Protein AF-A0A382BCD0-F1 (afdb_monomer_lite)

Radius of gyration: 15.99 Å; chains: 1; bounding box: 34×37×46 Å

Foldseek 3Di:
DAEAADDQDVPDPVSVRYDDLVRLLVVLVVLLVVPADADAPVVVVCVPDDDPRYDEAEYEAAFVNCQVRVLVSCVVSVHAYEYAHAQDPPDLLVDPPPVPDPDSVSSPGHGDDPVNVVVSVVVVRYDYDHCYNGVDPVVVD

pLDDT: mean 88.11, std 14.2, range [44.22, 98.88]

Structure (mmCIF, N/CA/C/O backbone):
data_AF-A0A382BCD0-F1
#
_entry.id   AF-A0A382BCD0-F1
#
loop_
_atom_site.group_PDB
_atom_site.id
_atom_site.type_symbol
_atom_site.label_atom_id
_atom_site.label_alt_id
_atom_site.label_comp_id
_atom_site.label_asym_id
_atom_site.label_entity_id
_atom_site.label_seq_id
_atom_site.pdbx_PDB_ins_code
_atom_site.Cartn_x
_atom_site.Cartn_y
_atom_site.Cartn_z
_atom_site.occupancy
_atom_site.B_iso_or_equiv
_atom_site.auth_seq_id
_atom_site.auth_comp_id
_atom_site.auth_asym_id
_atom_site.auth_atom_id
_atom_site.pdbx_PDB_model_num
ATOM 1 N N . MET A 1 1 ? -7.359 -5.510 -0.854 1.00 96.06 1 MET A N 1
ATOM 2 C CA . MET A 1 1 ? -6.041 -5.796 -1.445 1.00 96.06 1 MET A CA 1
ATOM 3 C C . MET A 1 1 ? -5.847 -4.879 -2.640 1.00 96.06 1 MET A C 1
ATOM 5 O O . MET A 1 1 ? -6.775 -4.730 -3.431 1.00 96.06 1 MET A O 1
ATOM 9 N N . TYR A 1 2 ? -4.684 -4.243 -2.715 1.00 98.38 2 TYR A N 1
ATOM 10 C CA . TYR A 1 2 ? -4.258 -3.316 -3.760 1.00 98.38 2 TYR A CA 1
ATOM 11 C C . TYR A 1 2 ? -2.898 -3.756 -4.317 1.00 98.38 2 TYR A C 1
ATOM 13 O O . TYR A 1 2 ? -2.219 -4.588 -3.722 1.00 98.38 2 TYR A O 1
ATOM 21 N N . HIS A 1 3 ? -2.510 -3.220 -5.471 1.00 96.62 3 HIS A N 1
ATOM 22 C CA . HIS A 1 3 ? -1.155 -3.371 -6.016 1.00 96.62 3 HIS A CA 1
ATOM 23 C C . HIS A 1 3 ? -0.591 -1.991 -6.337 1.00 96.62 3 HIS A C 1
ATOM 25 O O . HIS A 1 3 ? 0.365 -1.569 -5.706 1.00 96.62 3 HIS A O 1
ATOM 31 N N . MET A 1 4 ? -1.229 -1.283 -7.276 1.00 97.38 4 MET A N 1
ATOM 32 C CA . MET A 1 4 ? -0.822 0.047 -7.728 1.00 97.38 4 MET A CA 1
ATOM 33 C C . MET A 1 4 ? -1.898 1.095 -7.441 1.00 97.38 4 MET A C 1
ATOM 35 O O . MET A 1 4 ? -3.084 0.866 -7.712 1.00 97.38 4 MET A O 1
ATOM 39 N N . VAL A 1 5 ? -1.475 2.273 -6.982 1.00 98.31 5 VAL A N 1
ATOM 40 C CA . VAL A 1 5 ? -2.318 3.474 -6.837 1.00 98.31 5 VAL A CA 1
ATOM 41 C C . VAL A 1 5 ? -1.928 4.500 -7.900 1.00 98.31 5 VAL A C 1
ATOM 43 O O . VAL A 1 5 ? -1.257 5.497 -7.642 1.00 98.31 5 VAL A O 1
ATOM 46 N N . SER A 1 6 ? -2.347 4.235 -9.135 1.00 97.69 6 SER A N 1
ATOM 47 C CA . SER A 1 6 ? -1.997 5.030 -10.313 1.00 97.69 6 SER A CA 1
ATOM 48 C C . SER A 1 6 ? -3.115 5.045 -11.354 1.00 97.69 6 SER A C 1
ATOM 50 O O . SER A 1 6 ? -4.037 4.226 -11.348 1.00 97.69 6 SER A O 1
ATOM 52 N N . GLU A 1 7 ? -3.061 6.027 -12.254 1.00 97.50 7 GLU A N 1
ATOM 53 C CA . GLU A 1 7 ? -4.051 6.164 -13.319 1.00 97.50 7 GLU A CA 1
ATOM 54 C C . GLU A 1 7 ? -4.062 4.959 -14.264 1.00 97.50 7 GLU A C 1
ATOM 56 O O . GLU A 1 7 ? -3.045 4.312 -14.529 1.00 97.50 7 GLU A O 1
ATOM 61 N N . HIS A 1 8 ? -5.238 4.673 -14.822 1.00 96.12 8 HIS A N 1
ATOM 62 C CA . HIS A 1 8 ? -5.359 3.666 -15.872 1.00 96.12 8 HIS A CA 1
ATOM 63 C C . HIS A 1 8 ? -4.662 4.142 -17.142 1.00 96.12 8 HIS A C 1
ATOM 65 O O . HIS A 1 8 ? -4.821 5.283 -17.570 1.00 96.12 8 HIS A O 1
ATOM 71 N N . ARG A 1 9 ? -3.922 3.240 -17.785 1.00 93.12 9 ARG A N 1
ATOM 72 C CA . ARG A 1 9 ? -3.200 3.521 -19.027 1.00 93.12 9 ARG A CA 1
ATOM 73 C C . ARG A 1 9 ? -3.989 2.980 -20.217 1.00 93.12 9 ARG A C 1
ATOM 75 O O . ARG A 1 9 ? -4.527 1.872 -20.177 1.00 93.12 9 ARG A O 1
ATOM 82 N N . THR A 1 10 ? -4.061 3.743 -21.301 1.00 91.81 10 THR A N 1
ATOM 83 C CA . THR A 1 10 ? -4.748 3.320 -22.529 1.00 91.81 10 THR A CA 1
ATOM 84 C C . THR A 1 10 ? -4.158 2.007 -23.050 1.00 91.81 10 THR A C 1
ATOM 86 O O . THR A 1 10 ? -2.952 1.917 -23.253 1.00 91.81 10 THR A O 1
ATOM 89 N N . LYS A 1 11 ? -5.010 0.996 -23.277 1.00 87.19 11 LYS A N 1
ATOM 90 C CA . LYS A 1 11 ? -4.638 -0.350 -23.768 1.00 87.19 11 LYS A CA 1
ATOM 91 C C . LYS A 1 11 ? -3.681 -1.155 -22.864 1.00 87.19 11 LYS A C 1
ATOM 93 O O . LYS A 1 11 ? -3.216 -2.208 -23.290 1.00 87.19 11 LYS A O 1
ATOM 98 N N . ALA A 1 12 ? -3.427 -0.719 -21.628 1.00 87.69 12 ALA A N 1
ATOM 99 C CA . ALA A 1 12 ? -2.610 -1.473 -20.678 1.00 87.69 12 ALA A CA 1
ATOM 100 C C . ALA A 1 12 ? -3.321 -2.746 -20.209 1.00 87.69 12 ALA A C 1
ATOM 102 O O . ALA A 1 12 ? -4.484 -2.714 -19.785 1.00 87.69 12 ALA A O 1
ATOM 103 N N . ARG A 1 13 ? -2.612 -3.877 -20.260 1.00 86.44 13 ARG A N 1
ATOM 104 C CA . ARG A 1 13 ? -3.169 -5.200 -19.932 1.00 86.44 13 ARG A CA 1
ATOM 105 C C . ARG A 1 13 ? -3.406 -5.356 -18.436 1.00 86.44 13 ARG A C 1
ATOM 107 O O . ARG A 1 13 ? -4.265 -6.136 -18.021 1.00 86.44 13 ARG A O 1
ATOM 114 N N . PHE A 1 14 ? -2.660 -4.607 -17.629 1.00 88.38 14 PHE A N 1
ATOM 115 C CA . PHE A 1 14 ? -2.667 -4.724 -16.177 1.00 88.38 14 PHE A CA 1
ATOM 116 C C . PHE A 1 14 ? -3.391 -3.574 -15.466 1.00 88.38 14 PHE A C 1
ATOM 118 O O . PHE A 1 14 ? -3.215 -3.392 -14.267 1.00 88.38 14 PHE A O 1
ATOM 125 N N . ASN A 1 15 ? -4.293 -2.852 -16.148 1.00 93.06 15 ASN A N 1
ATOM 126 C CA . ASN A 1 15 ? -5.156 -1.854 -15.491 1.00 93.06 15 ASN A CA 1
ATOM 127 C C . ASN A 1 15 ? -5.979 -2.426 -14.328 1.00 93.06 15 ASN A C 1
ATOM 129 O O . ASN A 1 15 ? -6.308 -1.698 -13.401 1.00 93.06 15 ASN A O 1
ATOM 133 N N . LYS A 1 16 ? -6.274 -3.731 -14.336 1.00 92.94 16 LYS A N 1
ATOM 134 C CA . LYS A 1 16 ? -6.945 -4.414 -13.219 1.00 92.94 16 LYS A CA 1
ATOM 135 C C . LYS A 1 16 ? -6.143 -4.423 -11.909 1.00 92.94 16 LYS A C 1
ATOM 137 O O . LYS A 1 16 ? -6.725 -4.671 -10.865 1.00 92.94 16 LYS A O 1
ATOM 142 N N . LEU A 1 17 ? -4.829 -4.198 -11.972 1.00 94.50 17 LEU A N 1
ATOM 143 C CA . LEU A 1 17 ? -3.955 -4.080 -10.802 1.00 94.50 17 LEU A CA 1
ATOM 144 C C . LEU A 1 17 ? -3.836 -2.623 -10.321 1.00 94.50 17 LEU A C 1
ATOM 146 O O . LEU A 1 17 ? -3.179 -2.359 -9.320 1.00 94.50 17 LEU A O 1
ATOM 150 N N . ARG A 1 18 ? -4.461 -1.672 -11.028 1.00 96.88 18 ARG A N 1
ATOM 151 C CA . ARG A 1 18 ? -4.438 -0.248 -10.693 1.00 96.88 18 ARG A CA 1
ATOM 152 C C . ARG A 1 18 ? -5.777 0.204 -10.140 1.00 96.88 18 ARG A C 1
ATOM 154 O O . ARG A 1 18 ? -6.819 0.041 -10.784 1.00 96.88 18 ARG A O 1
ATOM 161 N N . VAL A 1 19 ? -5.726 0.884 -9.007 1.00 98.44 19 VAL A N 1
ATOM 162 C CA . VAL A 1 19 ? -6.794 1.773 -8.557 1.00 98.44 19 VAL A CA 1
ATOM 163 C C . VAL A 1 19 ? -6.375 3.214 -8.838 1.00 98.44 19 VAL A C 1
ATOM 165 O O . VAL A 1 19 ? -5.237 3.597 -8.579 1.00 98.44 19 VAL A O 1
ATOM 168 N N . ARG A 1 20 ? -7.286 4.030 -9.382 1.00 98.44 20 ARG A N 1
ATOM 169 C CA . ARG A 1 20 ? -6.993 5.455 -9.598 1.00 98.44 20 ARG A CA 1
ATOM 170 C C . ARG A 1 20 ? -6.799 6.143 -8.242 1.00 98.44 20 ARG A C 1
ATOM 172 O O . ARG A 1 20 ? -7.612 5.883 -7.352 1.00 98.44 20 ARG A O 1
ATOM 179 N N . PRO A 1 21 ? -5.835 7.068 -8.081 1.00 98.62 21 PRO A N 1
ATOM 180 C CA . PRO A 1 21 ? -5.576 7.740 -6.804 1.00 98.62 21 PRO A CA 1
ATOM 181 C C . PRO A 1 21 ? -6.820 8.362 -6.165 1.00 98.62 21 PRO A C 1
ATOM 183 O O . PRO A 1 21 ? -7.054 8.202 -4.970 1.00 98.62 21 PRO A O 1
ATOM 186 N N . ARG A 1 22 ? -7.679 8.995 -6.974 1.00 98.44 22 ARG A N 1
ATOM 187 C CA . ARG A 1 22 ? -8.954 9.544 -6.495 1.00 98.44 22 ARG A CA 1
ATOM 188 C C . ARG A 1 22 ? -9.878 8.466 -5.922 1.00 98.44 22 ARG A C 1
ATOM 190 O O . ARG A 1 22 ? -10.426 8.654 -4.844 1.00 98.44 22 ARG A O 1
ATOM 197 N N . ALA A 1 23 ? -10.035 7.350 -6.631 1.00 98.69 23 ALA A N 1
ATOM 198 C CA . ALA A 1 23 ? -10.893 6.254 -6.190 1.00 98.69 23 ALA A CA 1
ATOM 199 C C . ALA A 1 23 ? -10.344 5.597 -4.916 1.00 98.69 23 ALA A C 1
ATOM 201 O O . ALA A 1 23 ? -11.112 5.285 -4.013 1.00 98.69 23 ALA A O 1
ATOM 202 N N . PHE A 1 24 ? -9.021 5.446 -4.814 1.00 98.88 24 PHE A N 1
ATOM 203 C CA . PHE A 1 24 ? -8.375 4.967 -3.594 1.00 98.88 24 PHE A CA 1
ATOM 204 C C . PHE A 1 24 ? -8.663 5.900 -2.409 1.00 98.88 24 PHE A C 1
ATOM 206 O O . PHE A 1 24 ? -9.125 5.446 -1.366 1.00 98.88 24 PHE A O 1
ATOM 213 N N . ALA A 1 25 ? -8.482 7.213 -2.580 1.00 98.81 25 ALA A N 1
ATOM 214 C CA . ALA A 1 25 ? -8.792 8.192 -1.540 1.00 98.81 25 ALA A CA 1
ATOM 215 C C . ALA A 1 25 ? -10.266 8.151 -1.105 1.00 98.81 25 ALA A C 1
ATOM 217 O O . ALA A 1 25 ? -10.549 8.175 0.091 1.00 98.81 25 ALA A O 1
ATOM 218 N N . GLU A 1 26 ? -11.198 8.038 -2.056 1.00 98.81 26 GLU A N 1
ATOM 219 C CA . GLU A 1 26 ? -12.631 7.890 -1.776 1.00 98.81 26 GLU A CA 1
ATOM 220 C C . GLU A 1 26 ? -12.925 6.600 -0.985 1.00 98.81 26 GLU A C 1
ATOM 222 O O . GLU A 1 26 ? -13.669 6.644 -0.008 1.00 98.81 26 GLU A O 1
ATOM 227 N N . GLN A 1 27 ? -12.289 5.475 -1.333 1.00 98.81 27 GLN A N 1
ATOM 228 C CA . GLN A 1 27 ? -12.441 4.195 -0.628 1.00 98.81 27 GLN A CA 1
ATOM 229 C C . GLN A 1 27 ? -11.939 4.260 0.820 1.00 98.81 27 GLN A C 1
ATOM 231 O O . GLN A 1 27 ? -12.649 3.847 1.736 1.00 98.81 27 GLN A O 1
ATOM 236 N N . ILE A 1 28 ? -10.728 4.781 1.045 1.00 98.81 28 ILE A N 1
ATOM 237 C CA . ILE A 1 28 ? -10.147 4.844 2.396 1.00 98.81 28 ILE A CA 1
ATOM 238 C C . ILE A 1 28 ? -10.904 5.851 3.267 1.00 98.81 28 ILE A C 1
ATOM 240 O O . ILE A 1 28 ? -11.174 5.576 4.438 1.00 98.81 28 ILE A O 1
ATOM 244 N N . LYS A 1 29 ? -11.310 6.987 2.690 1.00 98.75 29 LYS A N 1
ATOM 245 C CA . LYS A 1 29 ? -12.136 7.974 3.385 1.00 98.75 29 LYS A CA 1
ATOM 246 C C . LYS A 1 29 ? -13.484 7.383 3.798 1.00 98.75 29 LYS A C 1
ATOM 248 O O . LYS A 1 29 ? -13.867 7.541 4.952 1.00 98.75 29 LYS A O 1
ATOM 253 N N . TRP A 1 30 ? -14.158 6.666 2.900 1.00 98.75 30 TRP A N 1
ATOM 254 C CA . TRP A 1 30 ? -15.431 6.017 3.212 1.00 98.75 30 TRP A CA 1
ATOM 255 C C . TRP A 1 30 ? -15.291 5.002 4.354 1.00 98.75 30 TRP A C 1
ATOM 257 O O . TRP A 1 30 ? -16.077 5.033 5.294 1.00 98.75 30 TRP A O 1
ATOM 267 N N . LEU A 1 31 ? -14.244 4.165 4.340 1.00 98.56 31 LEU A N 1
ATOM 268 C CA . LEU A 1 31 ? -13.969 3.230 5.442 1.00 98.56 31 LEU A CA 1
ATOM 269 C C . LEU A 1 31 ? -13.814 3.962 6.784 1.00 98.56 31 LEU A C 1
ATOM 271 O O . LEU A 1 31 ? -14.383 3.540 7.788 1.00 98.56 31 LEU A O 1
ATOM 275 N N . LYS A 1 32 ? -13.087 5.085 6.802 1.00 98.12 32 LYS A N 1
ATOM 276 C CA . LYS A 1 32 ? -12.941 5.916 8.003 1.00 98.12 32 LYS A CA 1
ATOM 277 C C . LYS A 1 32 ? -14.280 6.489 8.475 1.00 98.12 32 LYS A C 1
ATOM 279 O O . LYS A 1 32 ? -14.570 6.441 9.667 1.00 98.12 32 LYS A O 1
ATOM 284 N N . GLU A 1 33 ? -15.077 7.041 7.562 1.00 98.19 33 GLU A N 1
ATOM 285 C CA . GLU A 1 33 ? -16.382 7.651 7.866 1.00 98.19 33 GLU A CA 1
ATOM 286 C C . GLU A 1 33 ? -17.399 6.622 8.380 1.00 98.19 33 GLU A C 1
ATOM 288 O O . GLU A 1 33 ? -18.169 6.919 9.289 1.00 98.19 33 GLU A O 1
ATOM 293 N N . GLU A 1 34 ? -17.331 5.387 7.884 1.00 97.94 34 GLU A N 1
ATOM 294 C CA . GLU A 1 34 ? -18.132 4.250 8.355 1.00 97.94 34 GLU A CA 1
ATOM 295 C C . GLU A 1 34 ? -17.637 3.636 9.673 1.00 97.94 34 GLU A C 1
ATOM 297 O O . GLU A 1 34 ? -18.176 2.624 10.135 1.00 97.94 34 GLU A O 1
ATOM 302 N N . GLY A 1 35 ? -16.610 4.228 10.286 1.00 96.75 35 GLY A N 1
ATOM 303 C CA . GLY A 1 35 ? -16.077 3.809 11.577 1.00 96.75 35 GLY A CA 1
ATOM 304 C C . GLY A 1 35 ? -15.249 2.529 11.519 1.00 96.75 35 GLY A C 1
ATOM 305 O O . GLY A 1 35 ? -15.135 1.850 12.539 1.00 96.75 35 GLY A O 1
ATOM 306 N N . PHE A 1 36 ? -14.678 2.176 10.360 1.00 97.44 36 PHE A N 1
ATOM 307 C CA . PHE A 1 36 ? -13.790 1.024 10.298 1.00 97.44 36 PHE A CA 1
ATOM 308 C C . PHE A 1 36 ? -12.480 1.284 11.043 1.00 97.44 36 PHE A C 1
ATOM 310 O O . PHE A 1 36 ? -11.812 2.303 10.848 1.00 97.44 36 PHE A O 1
ATOM 317 N N . ARG A 1 37 ? -12.064 0.309 11.851 1.00 95.69 37 ARG A N 1
ATOM 318 C CA . ARG A 1 37 ? -10.732 0.272 12.449 1.00 95.69 37 ARG A CA 1
ATOM 319 C C . 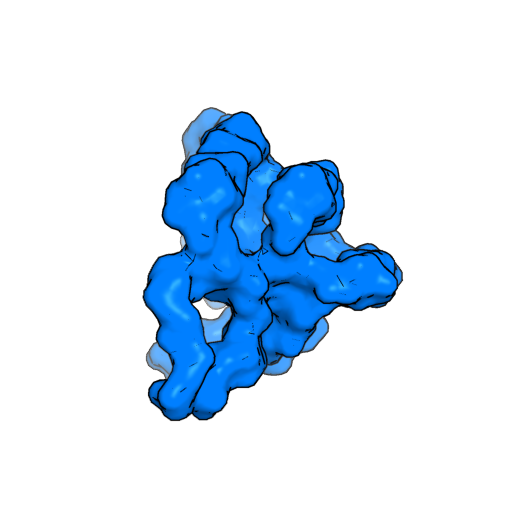ARG A 1 37 ? -9.752 -0.353 11.463 1.00 95.69 37 ARG A C 1
ATOM 321 O O . ARG A 1 37 ? -9.883 -1.524 11.108 1.00 95.69 37 ARG A O 1
ATOM 328 N N . PHE A 1 38 ? -8.740 0.413 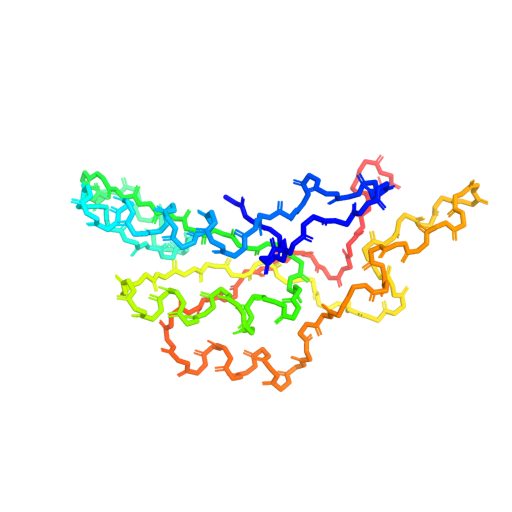11.070 1.00 97.19 38 PHE A N 1
ATOM 329 C CA . PHE A 1 38 ? -7.636 -0.089 10.258 1.00 97.19 38 PHE A CA 1
ATOM 330 C C . PHE A 1 38 ? -6.654 -0.873 11.123 1.00 97.19 38 PHE A C 1
ATOM 332 O O . PHE A 1 38 ? -6.165 -0.367 12.137 1.00 97.19 38 PHE A O 1
ATOM 339 N N . VAL A 1 39 ? -6.357 -2.098 10.709 1.00 95.88 39 VAL A N 1
ATOM 340 C CA . VAL A 1 39 ? -5.410 -2.978 11.395 1.00 95.88 39 VAL A CA 1
ATOM 341 C C . VAL A 1 39 ? -4.393 -3.539 10.418 1.00 95.88 39 VAL A C 1
ATOM 343 O O . VAL A 1 39 ? -4.663 -3.707 9.225 1.00 95.88 39 VAL A O 1
ATOM 346 N N . PHE A 1 40 ? -3.220 -3.843 10.948 1.00 96.44 40 PHE A N 1
ATOM 347 C CA . PHE A 1 40 ? -2.242 -4.669 10.270 1.00 96.44 40 PHE A CA 1
ATOM 348 C C . PHE A 1 40 ? -2.726 -6.117 10.137 1.00 96.44 40 PHE A C 1
ATOM 350 O O . PHE A 1 40 ? -3.552 -6.586 10.920 1.00 96.44 40 PHE A O 1
ATOM 357 N N . ALA A 1 41 ? -2.203 -6.844 9.152 1.00 94.88 41 ALA A N 1
ATOM 358 C CA . ALA A 1 41 ? -2.498 -8.263 8.983 1.00 94.88 41 ALA A CA 1
ATOM 359 C C . ALA A 1 41 ? -2.018 -9.080 10.192 1.00 94.88 41 ALA A C 1
ATOM 361 O O . ALA A 1 41 ? -2.704 -10.013 10.608 1.00 94.88 41 ALA A O 1
ATOM 362 N N . SER A 1 42 ? -0.890 -8.698 10.801 1.00 93.62 42 SER A N 1
ATOM 363 C CA . SER A 1 42 ? -0.390 -9.318 12.038 1.00 93.62 42 SER A CA 1
ATOM 364 C C . SER A 1 42 ? -1.365 -9.204 13.220 1.00 93.62 42 SER A C 1
ATOM 366 O O . SER A 1 42 ? -1.444 -10.119 14.038 1.00 93.62 42 SER A O 1
ATOM 368 N N . GLU A 1 43 ? -2.169 -8.137 13.280 1.00 92.44 43 GLU A N 1
ATOM 369 C CA . GLU A 1 43 ? -3.188 -7.923 14.319 1.00 92.44 43 GLU A CA 1
ATOM 370 C C . GLU A 1 43 ? -4.421 -8.836 14.133 1.00 92.44 43 GLU A C 1
ATOM 372 O O . GLU A 1 43 ? -5.206 -8.989 15.064 1.00 92.44 43 GLU A O 1
ATOM 377 N N . LEU A 1 44 ? -4.604 -9.468 12.964 1.00 89.12 44 LEU A N 1
ATOM 378 C CA . LEU A 1 44 ? -5.736 -10.375 12.704 1.00 89.12 44 LEU A CA 1
ATOM 379 C C . LEU A 1 44 ? -5.553 -11.782 13.286 1.00 89.12 44 LEU A C 1
ATOM 381 O O . LEU A 1 44 ? -6.533 -12.517 13.412 1.00 89.12 44 LEU A O 1
ATOM 385 N N . ALA A 1 45 ? -4.316 -12.173 13.608 1.00 79.50 45 ALA A N 1
ATOM 386 C CA . ALA A 1 45 ? -4.013 -13.489 14.170 1.00 79.50 45 ALA A CA 1
ATOM 387 C C . ALA A 1 45 ? -4.572 -13.665 15.594 1.00 79.50 45 ALA A C 1
ATOM 389 O O . ALA A 1 45 ? -4.768 -14.793 16.051 1.00 79.50 45 ALA A O 1
ATOM 390 N N . ASP A 1 46 ? -4.867 -12.562 16.287 1.00 70.25 46 ASP A N 1
ATOM 391 C CA . ASP A 1 46 ? -5.557 -12.575 17.574 1.00 70.25 46 ASP A CA 1
ATOM 392 C C . ASP A 1 46 ? -7.078 -12.687 17.357 1.00 70.25 46 ASP A C 1
ATOM 394 O O . ASP A 1 46 ? -7.845 -11.727 17.457 1.00 70.25 46 ASP A O 1
ATOM 398 N N . HIS A 1 47 ? -7.517 -13.895 16.991 1.00 63.38 47 HIS A N 1
ATOM 399 C CA . HIS A 1 47 ? -8.900 -14.229 16.627 1.00 63.38 47 HIS A CA 1
ATOM 400 C C . HIS A 1 47 ? -9.941 -14.006 17.747 1.00 63.38 47 HIS A C 1
ATOM 402 O O . HIS A 1 47 ? -11.130 -14.235 17.525 1.00 63.38 47 HIS A O 1
ATOM 408 N N . GLY A 1 48 ? -9.524 -13.596 18.951 1.00 59.16 48 GLY A N 1
ATOM 409 C CA . GLY A 1 48 ? -10.385 -13.518 20.130 1.00 59.16 48 GLY A CA 1
ATOM 410 C C . GLY A 1 48 ? -11.121 -12.194 20.336 1.00 59.16 48 GLY A C 1
ATOM 411 O O . GLY A 1 48 ? -12.087 -12.178 21.097 1.00 59.16 48 GLY A O 1
ATOM 412 N N . ASN A 1 49 ? -10.692 -11.086 19.713 1.00 68.38 49 ASN A N 1
ATOM 413 C CA . ASN A 1 49 ? -11.250 -9.766 20.043 1.00 68.38 49 ASN A CA 1
ATOM 414 C C . ASN A 1 49 ? -11.129 -8.721 18.918 1.00 68.38 49 ASN A C 1
ATOM 416 O O . ASN A 1 49 ? -10.748 -7.570 19.151 1.00 68.38 49 ASN A O 1
ATOM 420 N N . LEU A 1 50 ? -11.432 -9.109 17.677 1.00 78.12 50 LEU A N 1
ATOM 421 C CA . LEU A 1 50 ? -11.565 -8.122 16.608 1.00 78.12 50 LEU A CA 1
ATOM 422 C C . LEU A 1 50 ? -12.848 -7.324 16.839 1.00 78.12 50 LEU A C 1
ATOM 424 O O . LEU A 1 50 ? -13.944 -7.879 16.831 1.00 78.12 50 LEU A O 1
ATOM 428 N N . ALA A 1 51 ? -12.695 -6.019 17.059 1.00 78.62 51 ALA A N 1
ATOM 429 C CA . ALA A 1 51 ? -13.829 -5.114 17.147 1.00 78.62 51 ALA A CA 1
ATOM 430 C C . ALA A 1 51 ? -14.675 -5.198 15.868 1.00 78.62 51 ALA A C 1
ATOM 432 O O . ALA A 1 51 ? -14.143 -5.406 14.767 1.00 78.62 51 ALA A O 1
ATOM 433 N N . ASP A 1 52 ? -15.982 -4.973 16.011 1.00 84.38 52 ASP A N 1
ATOM 434 C CA . ASP A 1 52 ? -16.866 -4.797 14.865 1.00 84.38 52 ASP A CA 1
ATOM 435 C C . ASP A 1 52 ? -16.291 -3.732 13.917 1.00 84.38 52 ASP A C 1
ATOM 437 O O . ASP A 1 52 ? -15.690 -2.748 14.352 1.00 84.38 52 ASP A O 1
ATOM 441 N N . ARG A 1 53 ? -16.474 -3.934 12.605 1.00 92.56 53 ARG A N 1
ATOM 442 C CA . ARG A 1 53 ? -15.943 -3.051 11.547 1.00 92.56 53 ARG A CA 1
ATOM 443 C C . ARG A 1 53 ? -14.413 -2.945 11.550 1.00 92.56 53 ARG A C 1
ATOM 445 O O . ARG A 1 53 ? -13.839 -1.870 11.426 1.00 92.56 53 ARG A O 1
ATOM 452 N N . THR A 1 54 ? -13.719 -4.070 11.628 1.00 94.38 54 THR A N 1
ATOM 453 C CA . THR A 1 54 ? -12.274 -4.113 11.366 1.00 94.38 54 THR A CA 1
ATOM 454 C C . THR A 1 54 ? -11.998 -4.259 9.867 1.00 94.38 54 THR A C 1
ATOM 456 O O . THR A 1 54 ? -12.664 -5.033 9.180 1.00 94.38 54 THR A O 1
ATOM 459 N N . VAL A 1 55 ? -11.007 -3.528 9.348 1.00 96.69 55 VAL A N 1
ATOM 460 C CA . VAL A 1 55 ? -10.513 -3.676 7.972 1.00 96.69 55 VAL A CA 1
ATOM 461 C C . VAL A 1 55 ? -8.991 -3.781 7.948 1.00 96.69 55 VAL A C 1
ATOM 463 O O . VAL A 1 55 ? -8.283 -2.998 8.580 1.00 96.69 55 VAL A O 1
ATOM 466 N N . CYS A 1 56 ? -8.485 -4.741 7.179 1.00 96.56 56 CYS A N 1
ATOM 467 C CA . CYS A 1 56 ? -7.067 -4.875 6.874 1.00 96.56 56 CYS A CA 1
ATOM 468 C C . CYS A 1 56 ? -6.825 -4.463 5.421 1.00 96.56 56 CYS A C 1
ATOM 470 O O . CYS A 1 56 ? -7.435 -5.004 4.492 1.00 96.56 56 CYS A O 1
ATOM 472 N N . LEU A 1 57 ? -5.950 -3.478 5.228 1.00 98.44 57 LEU A N 1
ATOM 473 C CA . LEU A 1 57 ? -5.508 -3.053 3.907 1.00 98.44 57 LEU A CA 1
ATOM 474 C C . LEU A 1 57 ? -4.202 -3.766 3.584 1.00 98.44 57 LEU A C 1
ATOM 476 O O . LEU A 1 57 ? -3.241 -3.675 4.340 1.00 98.44 57 LEU A O 1
ATOM 480 N N . THR A 1 58 ? -4.162 -4.438 2.441 1.00 98.38 58 THR A N 1
ATOM 481 C CA . THR A 1 58 ? -2.951 -5.099 1.955 1.00 98.38 58 THR A CA 1
ATOM 482 C C . THR A 1 58 ? -2.540 -4.522 0.614 1.00 98.38 58 THR A C 1
ATOM 484 O O . THR A 1 58 ? -3.399 -4.212 -0.223 1.00 98.38 58 THR A O 1
ATOM 487 N N . PHE A 1 59 ? -1.235 -4.394 0.428 1.00 98.38 59 PHE A N 1
ATOM 488 C CA . PHE A 1 59 ? -0.593 -4.064 -0.830 1.00 98.38 59 PHE A CA 1
ATOM 489 C C . PHE A 1 59 ? 0.370 -5.176 -1.172 1.00 98.38 59 PHE A C 1
ATOM 491 O O . PHE A 1 59 ? 1.200 -5.536 -0.342 1.00 98.38 59 PHE A O 1
ATOM 498 N N . ASP A 1 60 ? 0.288 -5.659 -2.396 1.00 95.25 60 ASP A N 1
ATOM 499 C CA . ASP A 1 60 ? 1.234 -6.641 -2.889 1.00 95.25 60 ASP A CA 1
ATOM 500 C C . ASP A 1 60 ? 2.264 -5.932 -3.773 1.00 95.25 60 ASP A C 1
ATOM 502 O O . ASP A 1 60 ? 2.080 -4.797 -4.227 1.00 95.25 60 ASP A O 1
ATOM 506 N N . ASP A 1 61 ? 3.381 -6.605 -3.982 1.00 92.25 61 ASP A N 1
ATOM 507 C CA . ASP A 1 61 ? 4.437 -6.279 -4.928 1.00 92.25 61 ASP A CA 1
ATOM 508 C C . ASP A 1 61 ? 5.324 -5.050 -4.677 1.00 92.25 61 ASP A C 1
ATOM 510 O O . ASP A 1 61 ? 6.395 -4.935 -5.268 1.00 92.25 61 ASP A O 1
ATOM 514 N N . GLY A 1 62 ? 4.941 -4.104 -3.825 1.00 93.44 62 GLY A N 1
ATOM 515 C CA . GLY A 1 62 ? 5.802 -2.952 -3.516 1.00 93.44 62 GLY A CA 1
ATOM 516 C C . GLY A 1 62 ? 6.062 -2.025 -4.704 1.00 93.44 62 GLY A C 1
ATOM 517 O O . GLY A 1 62 ? 7.205 -1.637 -4.961 1.00 93.44 62 GLY A O 1
ATOM 518 N N . TYR A 1 63 ? 5.007 -1.646 -5.424 1.00 94.69 63 TYR A N 1
ATOM 519 C CA . TYR A 1 63 ? 5.064 -0.569 -6.412 1.00 94.69 63 TYR A CA 1
ATOM 520 C C . TYR A 1 63 ? 5.403 0.774 -5.750 1.00 94.69 63 TYR A C 1
ATOM 522 O O . TYR A 1 63 ? 4.999 1.051 -4.622 1.00 94.69 63 TYR A O 1
ATOM 530 N N . ALA A 1 64 ? 6.161 1.624 -6.447 1.00 95.44 64 ALA A N 1
ATOM 531 C CA . ALA A 1 64 ? 6.618 2.905 -5.900 1.00 95.44 64 ALA A CA 1
ATOM 532 C C . ALA A 1 64 ? 5.458 3.874 -5.598 1.00 95.44 64 ALA A C 1
ATOM 534 O O . ALA A 1 64 ? 5.584 4.745 -4.734 1.00 95.44 64 ALA A O 1
ATOM 535 N N . ASP A 1 65 ? 4.319 3.710 -6.278 1.00 97.31 65 ASP A N 1
ATOM 536 C CA . ASP A 1 65 ? 3.109 4.492 -6.020 1.00 97.31 65 ASP A CA 1
ATOM 537 C C . ASP A 1 65 ? 2.454 4.169 -4.659 1.00 97.31 65 ASP A C 1
ATOM 539 O O . ASP A 1 65 ? 1.709 5.000 -4.136 1.00 97.31 65 ASP A O 1
ATOM 543 N N . ASN A 1 66 ? 2.839 3.074 -3.992 1.00 97.88 66 ASN A N 1
ATOM 544 C CA . ASN A 1 66 ? 2.463 2.812 -2.599 1.00 97.88 66 ASN A CA 1
ATOM 545 C C . ASN A 1 66 ? 2.999 3.905 -1.660 1.00 97.88 66 ASN A C 1
ATOM 547 O O . ASN A 1 66 ? 2.276 4.382 -0.788 1.00 97.88 66 ASN A O 1
ATOM 551 N N . LEU A 1 67 ? 4.239 4.358 -1.872 1.00 97.44 67 LEU A N 1
ATOM 552 C CA . LEU A 1 67 ? 4.804 5.482 -1.120 1.00 97.44 67 LEU A CA 1
ATOM 553 C C . LEU A 1 67 ? 4.310 6.825 -1.670 1.00 97.44 67 LEU A C 1
ATOM 555 O O . LEU A 1 67 ? 3.899 7.691 -0.907 1.00 97.44 67 LEU A O 1
ATOM 559 N N . ALA A 1 68 ? 4.352 7.013 -2.991 1.00 97.62 68 ALA A N 1
ATOM 560 C CA . ALA A 1 68 ? 4.103 8.327 -3.587 1.00 97.62 68 ALA A CA 1
ATOM 561 C C . ALA A 1 68 ? 2.622 8.750 -3.587 1.00 97.62 68 ALA A C 1
ATOM 563 O O . ALA A 1 68 ? 2.335 9.946 -3.560 1.00 97.62 68 ALA A O 1
ATOM 564 N N . ALA A 1 69 ? 1.686 7.796 -3.642 1.00 98.38 69 ALA A N 1
ATOM 565 C CA . ALA A 1 69 ? 0.254 8.068 -3.768 1.00 98.38 69 ALA A CA 1
ATOM 566 C C . ALA A 1 69 ? -0.585 7.459 -2.637 1.00 98.38 69 ALA A C 1
ATOM 568 O O . ALA A 1 69 ? -1.522 8.110 -2.172 1.00 98.38 69 ALA A O 1
ATOM 569 N N . ALA A 1 70 ? -0.273 6.242 -2.177 1.00 98.44 70 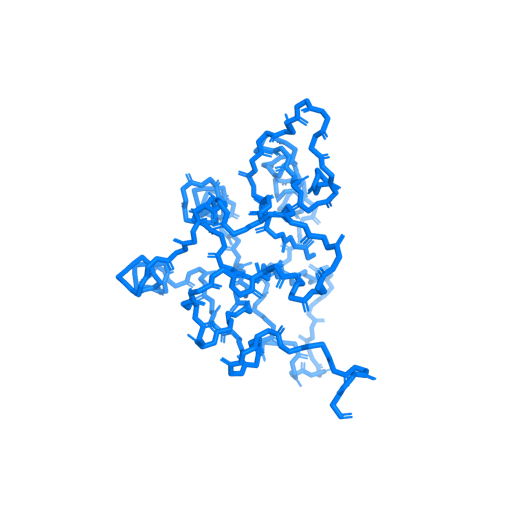ALA A N 1
ATOM 570 C CA . ALA A 1 70 ? -1.078 5.592 -1.143 1.00 98.44 70 ALA A CA 1
ATOM 571 C C . ALA A 1 70 ? -0.781 6.137 0.266 1.00 98.44 70 ALA A C 1
ATOM 573 O O . ALA A 1 70 ? -1.714 6.473 0.996 1.00 98.44 70 ALA A O 1
ATOM 574 N N . ASP A 1 71 ? 0.496 6.273 0.641 1.00 98.38 71 ASP A N 1
ATOM 575 C CA . ASP A 1 71 ? 0.897 6.693 1.993 1.00 98.38 71 ASP A CA 1
ATOM 576 C C . ASP A 1 71 ? 0.289 8.036 2.456 1.00 98.38 71 ASP A C 1
ATOM 578 O O . ASP A 1 71 ? -0.244 8.072 3.568 1.00 98.38 71 ASP A O 1
ATOM 582 N N . PRO A 1 72 ? 0.234 9.109 1.634 1.00 98.38 72 PRO A N 1
ATOM 583 C CA . PRO A 1 72 ? -0.399 10.367 2.047 1.00 98.38 72 PRO A CA 1
ATOM 584 C C . PRO A 1 72 ? -1.896 10.228 2.366 1.00 98.38 72 PRO A C 1
ATOM 586 O O . PRO A 1 72 ? -2.423 10.894 3.257 1.00 98.38 72 PRO A O 1
ATOM 589 N N . VAL A 1 73 ? -2.603 9.344 1.654 1.00 98.75 73 VAL A N 1
ATOM 590 C CA . VAL A 1 73 ? -4.024 9.061 1.913 1.00 98.75 73 VAL A CA 1
ATOM 591 C C . VAL A 1 73 ? -4.183 8.286 3.219 1.00 98.75 73 VAL A C 1
ATOM 593 O O . VAL A 1 73 ? -5.086 8.592 4.003 1.00 98.75 73 VAL A O 1
ATOM 596 N N . LEU A 1 74 ? -3.307 7.306 3.468 1.00 98.62 74 LEU A N 1
ATOM 597 C CA . LEU A 1 74 ? -3.311 6.555 4.722 1.00 98.62 74 LEU A CA 1
ATOM 598 C C . LEU A 1 74 ? -3.048 7.480 5.913 1.00 98.62 74 LEU A C 1
ATOM 600 O O . LEU A 1 74 ? -3.775 7.414 6.902 1.00 98.62 74 LEU A O 1
ATOM 604 N N . GLU A 1 75 ? -2.088 8.397 5.791 1.00 98.31 75 GLU A N 1
ATOM 605 C CA . GLU A 1 75 ? -1.800 9.419 6.798 1.00 98.31 75 GLU A CA 1
ATOM 606 C C . GLU A 1 75 ? -3.018 10.300 7.096 1.00 98.31 75 GLU A C 1
ATOM 608 O O . GLU A 1 75 ? -3.446 10.387 8.248 1.00 98.31 75 GLU A O 1
ATOM 613 N N . ALA A 1 76 ? -3.645 10.877 6.066 1.00 98.31 76 ALA A N 1
ATOM 614 C CA . ALA A 1 76 ? -4.833 11.718 6.231 1.00 98.31 76 ALA A CA 1
ATOM 615 C C . ALA A 1 76 ? -6.009 10.966 6.888 1.00 98.31 76 ALA A C 1
ATOM 617 O O . ALA A 1 76 ? -6.833 11.543 7.613 1.00 98.31 76 ALA A O 1
ATOM 618 N N . CYS A 1 77 ? -6.098 9.656 6.653 1.00 98.44 77 CYS A N 1
ATOM 619 C CA . CYS A 1 77 ? -7.160 8.829 7.204 1.00 98.44 77 CYS A CA 1
ATOM 620 C C . CYS A 1 77 ? -6.820 8.220 8.573 1.00 98.44 77 CYS A C 1
ATOM 622 O O . CYS A 1 77 ? -7.740 7.772 9.252 1.00 98.44 77 CYS A O 1
ATOM 624 N N . GLY A 1 78 ? -5.565 8.270 9.028 1.00 97.81 78 GLY A N 1
ATOM 625 C CA . GLY A 1 78 ? -5.117 7.499 10.193 1.00 97.81 78 GLY A CA 1
ATOM 626 C C . GLY A 1 78 ? -5.201 5.988 9.948 1.00 97.81 78 GLY A C 1
ATOM 627 O O . GLY A 1 78 ? -5.470 5.221 10.871 1.00 97.81 78 GLY A O 1
ATOM 628 N N . ALA A 1 79 ? -5.051 5.574 8.690 1.00 98.44 79 ALA A N 1
ATOM 629 C CA . ALA A 1 79 ? -5.143 4.190 8.263 1.00 98.44 79 ALA A CA 1
ATOM 630 C C . ALA A 1 79 ? -3.779 3.490 8.326 1.00 98.44 79 ALA A C 1
ATOM 632 O O . ALA A 1 79 ? -2.723 4.123 8.289 1.00 98.44 79 ALA A O 1
ATOM 633 N N . LYS A 1 80 ? -3.836 2.161 8.395 1.00 98.00 80 LYS A N 1
ATOM 634 C CA . LYS A 1 80 ? -2.689 1.252 8.381 1.00 98.00 80 LYS A CA 1
ATOM 635 C C . LYS A 1 80 ? -2.760 0.331 7.170 1.00 98.00 80 LYS A C 1
ATOM 637 O O . LYS A 1 80 ? -3.862 0.013 6.716 1.00 98.00 80 LYS A O 1
ATOM 642 N N . ALA A 1 81 ? -1.609 -0.127 6.689 1.00 98.44 81 ALA A N 1
ATOM 643 C CA . ALA A 1 81 ? -1.527 -1.101 5.609 1.00 98.44 81 ALA A CA 1
ATOM 644 C C . ALA A 1 81 ? -0.377 -2.104 5.787 1.00 98.44 81 ALA A C 1
ATOM 646 O O . ALA A 1 81 ? 0.686 -1.780 6.305 1.00 98.44 81 ALA A O 1
ATOM 647 N N . THR A 1 82 ? -0.579 -3.324 5.305 1.00 98.44 82 THR A N 1
ATOM 648 C CA . THR A 1 82 ? 0.454 -4.362 5.223 1.00 98.44 82 THR A CA 1
ATOM 649 C C . THR A 1 82 ? 0.982 -4.436 3.798 1.00 98.44 82 THR A C 1
ATOM 651 O O . THR A 1 82 ? 0.205 -4.623 2.861 1.00 98.44 82 THR A O 1
ATOM 654 N N . LEU A 1 83 ? 2.296 -4.307 3.624 1.00 98.00 83 LEU A N 1
ATOM 655 C CA . LEU A 1 83 ? 2.977 -4.487 2.347 1.00 98.00 83 LEU A CA 1
ATOM 656 C C . LEU A 1 83 ? 3.570 -5.898 2.258 1.00 98.00 83 LEU A C 1
ATOM 658 O O . LEU A 1 83 ? 4.542 -6.203 2.945 1.00 98.00 83 LEU A O 1
ATOM 662 N N . TYR A 1 84 ? 3.027 -6.735 1.377 1.00 96.75 84 TYR A N 1
ATOM 663 C CA . TYR A 1 84 ? 3.608 -8.020 1.008 1.00 96.75 84 TYR A CA 1
ATOM 664 C C . TYR A 1 84 ? 4.658 -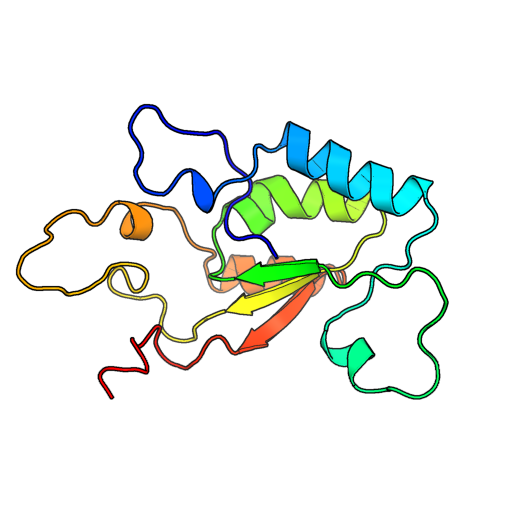7.821 -0.084 1.00 96.75 84 TYR A C 1
ATOM 666 O O . TYR A 1 84 ? 4.341 -7.594 -1.251 1.00 96.75 84 TYR A O 1
ATOM 674 N N . LEU A 1 85 ? 5.927 -7.907 0.311 1.00 93.44 85 LEU A N 1
ATOM 675 C CA . LEU A 1 85 ? 7.071 -7.616 -0.548 1.00 93.44 85 LEU A CA 1
ATOM 676 C C . LEU A 1 85 ? 7.843 -8.903 -0.877 1.00 93.44 85 LEU A C 1
ATOM 678 O O . LEU A 1 85 ? 8.196 -9.638 0.052 1.00 93.44 85 LEU A O 1
ATOM 682 N N . PRO A 1 86 ? 8.139 -9.195 -2.157 1.00 89.56 86 PRO A N 1
ATOM 683 C CA . PRO A 1 86 ? 9.122 -10.217 -2.481 1.00 89.56 86 PRO A CA 1
ATOM 684 C C . PRO A 1 86 ? 10.528 -9.727 -2.140 1.00 89.56 86 PRO A C 1
ATOM 686 O O . PRO A 1 86 ? 10.841 -8.543 -2.297 1.00 89.56 86 PRO A O 1
ATOM 689 N N . GLU A 1 87 ? 11.381 -10.638 -1.686 1.00 85.69 87 GLU A N 1
ATOM 690 C CA . GLU A 1 87 ? 12.760 -10.305 -1.317 1.00 85.69 87 GLU A CA 1
ATOM 691 C C . GLU A 1 87 ? 13.580 -9.895 -2.551 1.00 85.69 87 GLU A C 1
ATOM 693 O O . GLU A 1 87 ? 14.077 -8.767 -2.629 1.00 85.69 87 GLU A O 1
ATOM 698 N N . ASP A 1 88 ? 13.658 -10.785 -3.544 1.00 82.81 88 ASP A N 1
ATOM 699 C CA . ASP A 1 88 ? 14.319 -10.528 -4.815 1.00 82.81 88 ASP A CA 1
ATOM 700 C C . ASP A 1 88 ? 13.422 -9.686 -5.722 1.00 82.81 88 ASP A C 1
ATOM 702 O O . ASP A 1 88 ? 12.463 -10.162 -6.339 1.00 82.81 88 ASP A O 1
ATOM 706 N N . ARG A 1 89 ? 13.774 -8.403 -5.802 1.00 78.94 89 ARG A N 1
ATOM 707 C CA . ARG A 1 89 ? 13.138 -7.423 -6.686 1.00 78.94 89 ARG A CA 1
ATOM 708 C C . ARG A 1 89 ? 13.981 -7.091 -7.915 1.00 78.94 89 ARG A C 1
ATOM 710 O O . ARG A 1 89 ? 13.704 -6.108 -8.605 1.00 78.94 89 ARG A O 1
ATOM 717 N N . THR A 1 90 ? 15.003 -7.888 -8.214 1.00 67.81 90 THR A N 1
ATOM 718 C CA . THR A 1 90 ? 15.854 -7.695 -9.390 1.00 67.81 90 THR A CA 1
ATOM 719 C C . THR A 1 90 ? 15.230 -8.324 -10.648 1.00 67.81 90 THR A C 1
ATOM 721 O O . THR A 1 90 ? 14.358 -9.187 -10.581 1.00 67.81 90 THR A O 1
ATOM 724 N N . GLY A 1 91 ? 15.621 -7.852 -11.838 1.00 59.16 91 GLY A N 1
ATOM 725 C CA . GLY A 1 91 ? 15.350 -8.564 -13.097 1.00 59.16 91 GLY A CA 1
ATOM 726 C C . GLY A 1 91 ? 13.888 -8.662 -13.557 1.00 59.16 91 GLY A C 1
ATOM 727 O O . GLY A 1 91 ? 13.550 -9.622 -14.248 1.00 59.16 91 GLY A O 1
ATOM 728 N N . GLY A 1 92 ? 13.028 -7.703 -13.196 1.00 59.19 92 GLY A N 1
ATOM 729 C CA . GLY A 1 92 ? 11.654 -7.646 -13.711 1.00 59.19 92 GLY A CA 1
ATOM 730 C C . GLY A 1 92 ? 10.732 -8.727 -13.144 1.00 59.19 92 GLY A C 1
ATOM 731 O O . GLY A 1 92 ? 9.818 -9.161 -13.822 1.00 59.19 92 GLY A O 1
ATOM 732 N N . TRP A 1 93 ? 10.951 -9.153 -11.901 1.00 63.97 93 TRP A N 1
ATOM 733 C CA . TRP A 1 93 ? 10.281 -10.262 -11.199 1.00 63.97 93 TRP A CA 1
ATOM 734 C C . TRP A 1 93 ? 8.735 -10.339 -11.293 1.00 63.97 93 TRP A C 1
ATOM 736 O O . TRP A 1 93 ? 8.156 -11.404 -11.089 1.00 63.97 93 TRP A O 1
ATOM 746 N N . SER A 1 94 ? 8.052 -9.242 -11.631 1.00 59.81 94 SER A N 1
ATOM 747 C CA . SER A 1 94 ? 6.603 -9.204 -11.881 1.00 59.81 94 SER A CA 1
ATOM 748 C C . SER A 1 94 ? 6.204 -9.773 -13.260 1.00 59.81 94 SER A C 1
ATOM 750 O O . SER A 1 94 ? 5.029 -10.043 -13.536 1.00 59.81 94 SER A O 1
ATOM 752 N N . SER A 1 95 ? 7.169 -10.000 -14.153 1.00 55.50 95 SER A N 1
ATOM 753 C CA . SER A 1 95 ? 6.923 -10.566 -15.467 1.00 55.50 95 SER A CA 1
ATOM 754 C C . SER A 1 95 ? 7.025 -12.082 -15.469 1.00 55.50 95 SER A C 1
ATOM 756 O O . SER A 1 95 ? 7.953 -12.727 -14.978 1.00 55.50 95 SER A O 1
ATOM 758 N N . LYS A 1 96 ? 6.017 -12.693 -16.086 1.00 54.25 96 LYS A N 1
ATOM 759 C CA . LYS A 1 96 ? 6.094 -14.093 -16.469 1.00 54.25 96 LYS A CA 1
ATOM 760 C C . LYS A 1 96 ? 7.270 -14.235 -17.433 1.00 54.25 96 LYS A C 1
ATOM 762 O O . LYS A 1 96 ? 7.130 -13.849 -18.589 1.00 54.25 96 LYS A O 1
ATOM 767 N N . LYS A 1 97 ? 8.342 -14.926 -17.040 1.00 50.06 97 LYS A N 1
ATOM 768 C CA . LYS A 1 97 ? 9.265 -15.558 -18.001 1.00 50.06 97 LYS A CA 1
ATOM 769 C C . LYS A 1 97 ? 8.567 -16.732 -18.707 1.00 50.06 97 LYS A C 1
ATOM 771 O O . LYS A 1 97 ? 8.999 -17.876 -18.636 1.00 50.06 97 LYS A O 1
ATOM 776 N N . LYS A 1 98 ? 7.437 -16.480 -19.375 1.00 47.12 98 LYS A N 1
ATOM 777 C CA . LYS A 1 98 ? 6.926 -17.389 -20.402 1.00 47.12 98 LYS A CA 1
ATOM 778 C C . LYS A 1 98 ? 7.671 -17.029 -21.678 1.00 47.12 98 LYS A C 1
ATOM 780 O O . LYS A 1 98 ? 7.505 -15.921 -22.171 1.00 47.12 98 LYS A O 1
ATOM 785 N N . ALA A 1 99 ? 8.429 -17.975 -22.227 1.00 49.22 99 ALA A N 1
ATOM 786 C CA . ALA A 1 99 ? 9.248 -17.833 -23.439 1.00 49.22 99 ALA A CA 1
ATOM 787 C C . ALA A 1 99 ? 8.529 -17.258 -24.687 1.00 49.22 99 ALA A C 1
ATOM 789 O O . ALA A 1 99 ? 9.184 -16.950 -25.676 1.00 49.22 99 ALA A O 1
ATOM 790 N N . HIS A 1 100 ? 7.200 -17.090 -24.655 1.00 44.22 100 HIS A N 1
ATOM 791 C CA . HIS A 1 100 ? 6.380 -16.594 -25.765 1.00 44.22 100 HIS A CA 1
ATOM 792 C C . HIS A 1 100 ? 5.650 -15.263 -25.485 1.00 44.22 100 HIS A C 1
ATOM 794 O O . HIS A 1 100 ? 4.827 -14.840 -26.295 1.00 44.22 100 HIS A O 1
ATOM 800 N N . HIS A 1 101 ? 5.920 -14.585 -24.363 1.00 45.88 101 HIS A N 1
ATOM 801 C CA . HIS A 1 101 ? 5.365 -13.258 -24.073 1.00 45.88 101 HIS A CA 1
ATOM 802 C C . HIS A 1 101 ? 6.493 -12.271 -23.763 1.00 45.88 101 HIS A C 1
ATOM 804 O O . HIS A 1 101 ? 6.998 -12.238 -22.650 1.00 45.88 101 HIS A O 1
ATOM 810 N N . ALA A 1 102 ? 6.866 -11.472 -24.763 1.00 46.09 102 ALA A N 1
ATOM 811 C CA . ALA A 1 102 ? 7.935 -10.474 -24.683 1.00 46.09 102 ALA A CA 1
ATOM 812 C C . ALA A 1 102 ? 7.551 -9.182 -23.927 1.00 46.09 102 ALA A C 1
ATOM 814 O O . ALA A 1 102 ? 8.375 -8.280 -23.817 1.00 46.09 102 ALA A O 1
ATOM 815 N N . ASP A 1 103 ? 6.314 -9.062 -23.434 1.00 54.88 103 ASP A N 1
ATOM 816 C CA . ASP A 1 103 ? 5.837 -7.823 -22.813 1.00 54.88 103 ASP A CA 1
ATOM 817 C C . ASP A 1 103 ? 6.128 -7.786 -21.313 1.00 54.88 103 ASP A C 1
ATOM 819 O O . ASP A 1 103 ? 5.410 -8.372 -20.497 1.00 54.88 103 ASP A O 1
ATOM 823 N N . ASP A 1 104 ? 7.152 -7.011 -20.976 1.00 70.94 104 ASP A N 1
ATOM 824 C CA . ASP A 1 104 ? 7.623 -6.708 -19.626 1.00 70.94 104 ASP A CA 1
ATOM 825 C C . ASP A 1 104 ? 6.845 -5.523 -18.998 1.00 70.94 104 ASP A C 1
ATOM 827 O O . ASP A 1 104 ? 7.397 -4.739 -18.231 1.00 70.94 104 ASP A O 1
ATOM 831 N N . GLU A 1 105 ? 5.551 -5.349 -19.335 1.00 78.44 105 GLU A N 1
ATOM 832 C CA . GLU A 1 105 ? 4.740 -4.167 -18.950 1.00 78.44 105 GLU A CA 1
ATOM 833 C C . GLU A 1 105 ? 4.833 -3.872 -17.444 1.00 78.44 105 GLU A C 1
ATOM 835 O O . GLU A 1 105 ? 5.009 -2.722 -17.054 1.00 78.44 105 GLU A O 1
ATOM 840 N N . LEU A 1 106 ? 4.776 -4.909 -16.602 1.00 81.75 106 LEU A N 1
ATOM 841 C CA . LEU A 1 106 ? 4.880 -4.771 -15.147 1.00 81.75 106 LEU A CA 1
ATOM 842 C C . LEU A 1 106 ? 6.313 -4.598 -14.625 1.00 81.75 106 LEU A C 1
ATOM 844 O O . LEU A 1 106 ? 6.498 -4.056 -13.531 1.00 81.75 106 LEU A O 1
ATOM 848 N N . ALA A 1 107 ? 7.323 -5.050 -15.369 1.00 78.19 107 ALA A N 1
ATOM 849 C CA . ALA A 1 107 ? 8.722 -4.832 -15.009 1.00 78.19 107 ALA A CA 1
ATOM 850 C C . ALA A 1 107 ? 9.140 -3.373 -15.212 1.00 78.19 107 ALA A C 1
ATOM 852 O O . ALA A 1 107 ? 10.016 -2.884 -14.506 1.00 78.19 107 ALA A O 1
ATOM 853 N N . LEU A 1 108 ? 8.478 -2.670 -16.135 1.00 81.56 108 LEU A N 1
ATOM 854 C CA . LEU A 1 108 ? 8.669 -1.235 -16.349 1.00 81.56 108 LEU A CA 1
ATOM 855 C C . LEU A 1 108 ? 8.011 -0.371 -15.266 1.00 81.56 108 LEU A C 1
ATOM 857 O O . LEU A 1 108 ? 8.305 0.820 -15.176 1.00 81.56 108 LEU A O 1
ATOM 861 N N . GLU A 1 109 ? 7.112 -0.934 -14.459 1.00 87.75 109 GLU A N 1
ATOM 862 C CA . GLU A 1 109 ? 6.480 -0.187 -13.377 1.00 87.75 109 GLU A CA 1
ATOM 863 C C . GLU A 1 109 ? 7.478 0.021 -12.229 1.00 87.75 109 GLU A C 1
ATOM 865 O O . GLU A 1 109 ? 7.997 -0.971 -11.697 1.00 87.75 109 GLU A O 1
ATOM 870 N N . PRO A 1 110 ? 7.720 1.274 -11.800 1.00 90.75 110 PRO A N 1
ATOM 871 C CA . PRO A 1 110 ? 8.647 1.564 -10.716 1.00 90.75 110 PRO A CA 1
ATOM 872 C C . PRO A 1 110 ? 8.275 0.809 -9.439 1.00 90.75 110 PRO A C 1
ATOM 874 O O . PRO A 1 110 ? 7.112 0.777 -9.027 1.00 90.75 110 PRO A O 1
ATOM 877 N N . LYS A 1 111 ? 9.276 0.204 -8.803 1.00 90.25 111 LYS A N 1
ATOM 878 C CA . LYS A 1 111 ? 9.150 -0.489 -7.518 1.00 90.25 111 LYS A CA 1
ATOM 879 C C . LYS A 1 111 ? 9.839 0.319 -6.431 1.00 90.25 111 LYS A C 1
ATOM 881 O O . LYS A 1 111 ? 10.733 1.112 -6.723 1.00 90.25 111 LYS A O 1
ATOM 886 N N . LEU A 1 112 ? 9.425 0.107 -5.188 1.00 93.38 112 LEU A N 1
ATOM 887 C CA . LEU A 1 112 ? 10.099 0.686 -4.036 1.00 93.38 112 LEU A CA 1
ATOM 888 C C . LEU A 1 112 ? 11.547 0.191 -3.984 1.00 93.38 112 LEU A C 1
ATOM 890 O O . LEU A 1 112 ? 11.803 -1.010 -4.105 1.00 93.38 112 LEU A O 1
ATOM 894 N N . THR A 1 113 ? 12.482 1.111 -3.766 1.00 93.44 113 THR A N 1
ATOM 895 C CA . THR A 1 113 ? 13.861 0.787 -3.380 1.00 93.44 113 THR A CA 1
ATOM 896 C C . THR A 1 113 ? 13.924 0.383 -1.906 1.00 93.44 113 THR A C 1
ATOM 898 O O . THR A 1 113 ? 13.001 0.651 -1.140 1.00 93.44 113 THR A O 1
ATOM 901 N N . ASP A 1 114 ? 15.022 -0.230 -1.467 1.00 93.44 114 ASP A N 1
ATOM 902 C CA . ASP A 1 114 ? 15.230 -0.562 -0.046 1.00 93.44 114 ASP A CA 1
ATOM 903 C C . ASP A 1 114 ? 15.175 0.666 0.859 1.00 93.44 114 ASP A C 1
ATOM 905 O O . ASP A 1 114 ? 14.663 0.602 1.974 1.00 93.44 114 ASP A O 1
ATOM 909 N N . GLU A 1 115 ? 15.689 1.795 0.377 1.00 95.38 115 GLU A N 1
ATOM 910 C CA . GLU A 1 115 ? 15.616 3.065 1.089 1.00 95.38 115 GLU A CA 1
ATOM 911 C C . GLU A 1 115 ? 14.162 3.520 1.238 1.00 95.38 115 GLU A C 1
ATOM 913 O O . GLU A 1 115 ? 13.728 3.812 2.348 1.00 95.38 115 GLU A O 1
ATOM 918 N N . GLN A 1 116 ? 13.376 3.474 0.159 1.00 95.88 116 GLN A N 1
ATOM 919 C CA . GLN A 1 116 ? 11.954 3.819 0.201 1.00 95.88 116 GLN A CA 1
ATOM 920 C C . GLN A 1 116 ? 11.142 2.861 1.081 1.00 95.88 116 GLN A C 1
ATOM 922 O O . GLN A 1 116 ? 10.228 3.301 1.775 1.00 95.88 116 GLN A O 1
ATOM 927 N N . VAL A 1 117 ? 11.490 1.569 1.108 1.00 95.94 117 VAL A N 1
ATOM 928 C CA . VAL A 1 117 ? 10.899 0.602 2.046 1.00 95.94 117 VAL A CA 1
ATOM 929 C C . VAL A 1 117 ? 11.236 0.984 3.490 1.00 95.94 117 VAL A C 1
ATOM 931 O O . VAL A 1 117 ? 10.360 0.990 4.346 1.00 95.94 117 VAL A O 1
ATOM 934 N N . ARG A 1 118 ? 12.477 1.376 3.794 1.00 96.00 118 ARG A N 1
ATOM 935 C CA . ARG A 1 118 ? 12.818 1.861 5.143 1.00 96.00 118 ARG A CA 1
ATOM 936 C C . ARG A 1 118 ? 12.043 3.131 5.498 1.00 96.00 118 ARG A C 1
ATOM 938 O O . ARG A 1 118 ? 11.551 3.236 6.618 1.00 96.00 118 ARG A O 1
ATOM 945 N N . THR A 1 119 ? 11.892 4.061 4.554 1.00 95.06 119 THR A N 1
ATOM 946 C CA . THR A 1 119 ? 11.104 5.288 4.741 1.00 95.06 119 THR A CA 1
ATOM 947 C C . THR A 1 119 ? 9.645 4.982 5.061 1.00 95.06 119 THR A C 1
ATOM 949 O O . THR A 1 119 ? 9.110 5.533 6.020 1.00 95.06 119 THR A O 1
ATOM 952 N N . ILE A 1 120 ? 9.008 4.093 4.292 1.00 94.69 120 ILE A N 1
ATOM 953 C CA . ILE A 1 120 ? 7.585 3.795 4.469 1.00 94.69 120 ILE A CA 1
ATOM 954 C C . ILE A 1 120 ? 7.315 3.064 5.791 1.00 94.69 120 ILE A C 1
ATOM 956 O O . ILE A 1 120 ? 6.281 3.277 6.406 1.00 94.69 120 ILE A O 1
ATOM 960 N N . LEU A 1 121 ? 8.259 2.260 6.287 1.00 96.50 121 LEU A N 1
ATOM 961 C CA . LEU A 1 121 ? 8.116 1.578 7.579 1.00 96.50 121 LEU A CA 1
ATOM 962 C C . LEU A 1 121 ? 8.366 2.502 8.770 1.00 96.50 121 LEU A C 1
ATOM 964 O O . LEU A 1 121 ? 7.729 2.356 9.812 1.00 96.50 121 LEU A O 1
ATOM 968 N N . ALA A 1 122 ? 9.264 3.478 8.623 1.00 96.12 122 ALA A N 1
ATOM 969 C CA . ALA A 1 122 ? 9.600 4.412 9.694 1.00 96.12 122 ALA A CA 1
ATOM 970 C C . ALA A 1 122 ? 8.409 5.282 10.139 1.00 96.12 122 ALA A C 1
ATOM 972 O O . ALA A 1 122 ? 8.428 5.816 11.246 1.00 96.12 122 ALA A O 1
ATOM 973 N N . ASN A 1 123 ? 7.370 5.417 9.309 1.00 90.31 123 ASN A N 1
ATOM 974 C CA . ASN A 1 123 ? 6.189 6.217 9.630 1.00 90.31 123 ASN A CA 1
ATOM 975 C C . ASN A 1 123 ? 5.157 5.491 10.525 1.00 90.31 123 ASN A C 1
ATOM 977 O O . ASN A 1 123 ? 4.192 6.116 10.966 1.00 90.31 123 ASN A O 1
ATOM 981 N N . GLY A 1 124 ? 5.336 4.189 10.790 1.00 95.62 124 GLY A N 1
ATOM 982 C CA . GLY A 1 124 ? 4.467 3.386 11.662 1.00 95.62 124 GLY A CA 1
ATOM 983 C C . GLY A 1 124 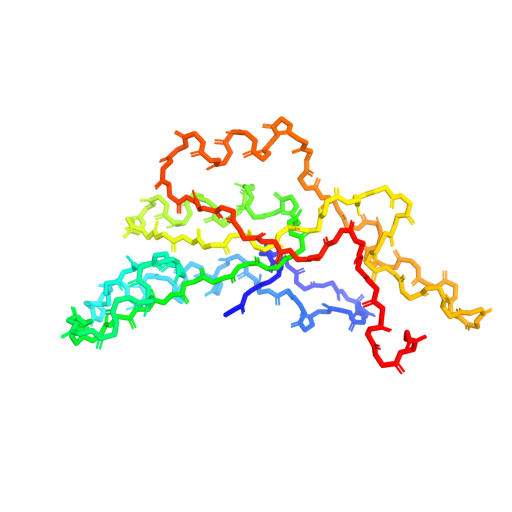? 3.070 3.067 11.107 1.00 95.62 124 GLY A C 1
ATOM 984 O O . GLY A 1 124 ? 2.272 2.438 11.801 1.00 95.62 124 GLY A O 1
ATOM 985 N N . ARG A 1 125 ? 2.758 3.478 9.871 1.00 97.62 125 ARG A N 1
ATOM 986 C CA . ARG A 1 125 ? 1.498 3.170 9.168 1.00 97.62 125 ARG A CA 1
ATOM 987 C C . ARG A 1 125 ? 1.583 1.902 8.330 1.00 97.62 125 ARG A C 1
ATOM 989 O O . ARG A 1 125 ? 0.547 1.391 7.910 1.00 97.62 125 ARG A O 1
ATOM 996 N N . TRP A 1 126 ? 2.795 1.409 8.093 1.00 98.44 126 TRP A N 1
ATOM 997 C CA . TRP A 1 126 ? 3.055 0.230 7.281 1.00 98.44 126 TRP A CA 1
ATOM 998 C C . TRP A 1 126 ? 3.731 -0.871 8.086 1.00 98.44 126 TRP A C 1
ATOM 1000 O O . TRP A 1 126 ? 4.613 -0.601 8.900 1.00 98.44 126 TRP A O 1
ATOM 1010 N N . GLU A 1 127 ? 3.361 -2.116 7.800 1.00 97.38 127 GLU A N 1
ATOM 1011 C CA . GLU A 1 127 ? 4.141 -3.297 8.176 1.00 97.38 127 GLU A CA 1
ATOM 1012 C C . GLU A 1 127 ? 4.594 -4.057 6.923 1.00 97.38 127 GLU A C 1
ATOM 1014 O O . GLU A 1 127 ? 3.982 -3.933 5.859 1.00 97.38 127 GLU A O 1
ATOM 1019 N N . LEU A 1 128 ? 5.638 -4.879 7.055 1.00 96.88 128 LEU A N 1
ATOM 1020 C CA . LEU A 1 128 ? 6.044 -5.817 6.010 1.00 96.88 128 LEU A CA 1
ATOM 1021 C C . LEU A 1 128 ? 5.487 -7.216 6.269 1.00 96.88 128 LEU A C 1
ATOM 1023 O O . LEU A 1 128 ? 5.641 -7.768 7.356 1.00 96.88 128 LEU A O 1
ATOM 1027 N N . GLY A 1 129 ? 4.941 -7.815 5.217 1.00 95.19 129 GLY A N 1
ATOM 1028 C CA . GLY A 1 129 ? 4.727 -9.249 5.079 1.00 95.19 129 GLY A CA 1
ATOM 1029 C C . GLY A 1 129 ? 5.599 -9.821 3.958 1.00 95.19 129 GLY A C 1
ATOM 1030 O O . GLY A 1 129 ? 6.004 -9.112 3.036 1.00 95.19 129 GLY A O 1
ATOM 1031 N N . ALA A 1 130 ? 5.892 -11.119 4.015 1.00 92.38 130 ALA A N 1
ATOM 1032 C CA . ALA A 1 130 ? 6.665 -11.785 2.970 1.00 92.38 130 ALA A CA 1
ATOM 1033 C C . ALA A 1 130 ? 5.780 -12.133 1.762 1.00 92.38 130 ALA A C 1
ATOM 1035 O O . ALA A 1 130 ? 4.754 -12.795 1.920 1.00 92.38 130 ALA A O 1
ATOM 1036 N N . HIS A 1 131 ? 6.216 -11.772 0.553 1.00 90.38 131 HIS A N 1
ATOM 1037 C CA . HIS A 1 131 ? 5.627 -12.243 -0.708 1.00 90.38 131 HIS A CA 1
ATOM 1038 C C . HIS A 1 131 ? 6.565 -13.222 -1.426 1.00 90.38 131 HIS A C 1
ATOM 1040 O O . HIS A 1 131 ? 6.781 -13.138 -2.633 1.00 90.38 131 HIS A O 1
ATOM 1046 N N . SER A 1 132 ? 7.126 -14.160 -0.649 1.00 86.25 132 SER A N 1
ATOM 1047 C CA . SER A 1 132 ? 8.164 -15.137 -1.024 1.00 86.25 132 SER A CA 1
ATOM 1048 C C . SER A 1 132 ? 9.522 -14.540 -1.437 1.00 86.25 132 SER A C 1
ATOM 1050 O O . SER A 1 132 ? 9.660 -13.338 -1.641 1.00 86.25 132 SER A O 1
ATOM 1052 N N . ALA A 1 133 ? 10.565 -15.380 -1.492 1.00 83.94 133 ALA A N 1
ATOM 1053 C CA . ALA A 1 133 ? 11.924 -14.929 -1.821 1.00 83.94 133 ALA A CA 1
ATOM 1054 C C . ALA A 1 133 ? 12.026 -14.420 -3.268 1.00 83.94 133 ALA A C 1
ATOM 1056 O O . ALA A 1 133 ? 12.718 -13.454 -3.553 1.00 83.94 133 ALA A O 1
ATOM 1057 N N . THR A 1 134 ? 11.293 -15.054 -4.179 1.00 77.81 134 THR A N 1
ATOM 1058 C CA . THR A 1 134 ? 11.122 -14.636 -5.574 1.00 77.81 134 THR A CA 1
ATOM 1059 C C . THR A 1 134 ? 9.645 -14.757 -5.902 1.00 77.81 134 THR A C 1
ATOM 1061 O O . THR A 1 134 ? 8.966 -15.593 -5.315 1.00 77.81 134 THR A O 1
ATOM 1064 N N . HIS A 1 135 ? 9.140 -14.003 -6.870 1.00 75.56 135 HIS A N 1
ATOM 1065 C CA . HIS A 1 135 ? 7.739 -14.105 -7.289 1.00 75.56 135 HIS A CA 1
ATOM 1066 C C . HIS A 1 135 ? 7.498 -15.321 -8.201 1.00 75.56 135 HIS A C 1
ATOM 1068 O O . HIS A 1 135 ? 7.168 -15.222 -9.389 1.00 75.56 135 HIS A O 1
ATOM 1074 N N . ALA A 1 136 ? 7.750 -16.503 -7.643 1.00 73.00 136 ALA A N 1
ATOM 1075 C CA . ALA A 1 136 ? 7.665 -17.771 -8.337 1.00 73.00 136 ALA A CA 1
ATOM 1076 C C . ALA A 1 136 ? 6.210 -18.134 -8.656 1.00 73.00 136 ALA A C 1
ATOM 1078 O O . ALA A 1 136 ? 5.290 -17.960 -7.857 1.00 73.00 136 ALA A O 1
ATOM 1079 N N . ASN A 1 137 ? 6.001 -18.722 -9.831 1.00 75.88 137 ASN A N 1
ATOM 1080 C CA . ASN A 1 137 ? 4.714 -19.298 -10.193 1.00 75.88 137 ASN A CA 1
ATOM 1081 C C . ASN A 1 137 ? 4.560 -20.658 -9.492 1.00 75.88 137 ASN A C 1
ATOM 1083 O O . ASN A 1 137 ? 5.006 -21.675 -10.022 1.00 75.88 137 ASN A O 1
ATOM 1087 N N . LEU A 1 138 ? 3.947 -20.665 -8.304 1.00 75.88 138 LEU A N 1
ATOM 1088 C CA . LEU A 1 138 ? 3.847 -21.849 -7.435 1.00 75.88 138 LEU A CA 1
ATOM 1089 C C . LEU A 1 138 ? 3.300 -23.113 -8.130 1.00 75.88 138 LEU A C 1
ATOM 1091 O O . LEU A 1 138 ? 3.872 -24.173 -7.917 1.00 75.88 138 LEU A O 1
ATOM 1095 N N . PRO A 1 139 ? 2.277 -23.050 -9.010 1.00 78.44 139 PRO A N 1
ATOM 1096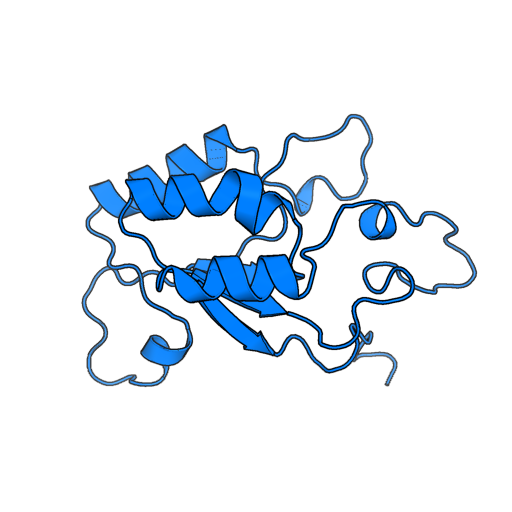 C CA . PRO A 1 139 ? 1.822 -24.219 -9.773 1.00 78.44 139 PRO A CA 1
ATOM 1097 C C . PRO A 1 139 ? 2.853 -24.852 -10.720 1.00 78.44 139 PRO A C 1
ATOM 1099 O O . PRO A 1 139 ? 2.556 -25.872 -11.333 1.00 78.44 139 PRO A O 1
ATOM 1102 N N . THR A 1 140 ? 4.004 -24.212 -10.936 1.00 72.38 140 THR A N 1
ATOM 1103 C CA . THR A 1 140 ? 5.085 -24.715 -11.802 1.00 72.38 140 THR A CA 1
ATOM 1104 C C . THR A 1 140 ? 6.349 -25.093 -11.033 1.00 72.38 140 THR A C 1
ATOM 1106 O O . THR A 1 140 ? 7.375 -25.330 -11.669 1.00 72.38 140 THR A O 1
ATOM 1109 N N . LEU A 1 141 ? 6.280 -25.111 -9.700 1.00 70.56 141 LEU A N 1
ATOM 1110 C CA . LEU A 1 141 ? 7.333 -25.617 -8.821 1.00 70.56 141 LEU A CA 1
ATOM 1111 C C . LEU A 1 141 ? 7.141 -27.106 -8.521 1.00 70.56 141 LEU A C 1
ATOM 1113 O O . LEU A 1 141 ? 5.974 -27.560 -8.510 1.00 70.56 141 LEU A O 1
#

Secondary structure (DSSP, 8-state):
-BSEESPPPTT-TTGGGEE-HHHHHHHHHHHHHTTPEEE-GGGGG-TT-PPSSEEE-EEETTBTHIIIIIHHHHHHHT--EEEEE-S---TTTTS---TT----TTTSS-B--HHHHHHHHHTSSEEEEE--SS---GGG-

Sequence (141 aa):
MYHMVSEHRTKARFNKLRVRPRAFAEQIKWLKEEGFRFVFASELADHGNLADRTVCLTFDDGYADNLAAADPVLEACGAKATLYLPEDRTGGWSSKKKAHHADDELALEPKLTDEQVRTILANGRWELGAHSATHANLPTL

InterPro domains:
  IPR002509 NodB homology domain [PF01522] (49-140)
  IPR002509 NodB homology domain [PS51677] (53-141)
  IPR011330 Glycoside hydrolase/deacetylase, beta/alpha-barrel [SSF88713] (15-141)

Organism: NCBI:txid408172